Protein AF-A0A565AUR8-F1 (afdb_monomer_lite)

Structure (mmCIF, N/CA/C/O backbone):
data_AF-A0A565AUR8-F1
#
_entry.id   AF-A0A565AUR8-F1
#
loop_
_atom_site.group_PDB
_atom_site.id
_atom_site.type_symbol
_atom_site.label_atom_id
_atom_site.label_alt_id
_atom_site.label_comp_id
_atom_site.label_asym_id
_atom_site.label_entity_id
_atom_site.label_seq_id
_atom_site.pdbx_PDB_ins_code
_atom_site.Cartn_x
_atom_site.Cartn_y
_atom_site.Cartn_z
_atom_site.occupancy
_atom_site.B_iso_or_equiv
_atom_site.auth_seq_id
_atom_site.auth_comp_id
_atom_site.auth_asym_id
_atom_site.auth_atom_id
_atom_site.pdbx_PDB_model_num
ATOM 1 N N . MET A 1 1 ? 3.113 -18.321 -31.690 1.00 43.28 1 MET A N 1
ATOM 2 C CA . MET A 1 1 ? 2.521 -18.051 -30.361 1.00 43.28 1 MET A CA 1
ATOM 3 C C . MET A 1 1 ? 1.216 -17.298 -30.600 1.00 43.28 1 MET A C 1
ATOM 5 O O . MET A 1 1 ? 1.254 -16.310 -31.319 1.00 43.28 1 MET A O 1
ATOM 9 N N . LYS A 1 2 ? 0.060 -17.825 -30.177 1.00 39.00 2 LYS A N 1
ATOM 10 C CA . LYS A 1 2 ? -1.261 -17.246 -30.498 1.00 39.00 2 LYS A CA 1
ATOM 11 C C . LYS A 1 2 ? -1.669 -16.271 -29.391 1.00 39.00 2 LYS A C 1
ATOM 13 O O . LYS A 1 2 ? -1.752 -16.681 -28.240 1.00 39.00 2 LYS A O 1
ATOM 18 N N . SER A 1 3 ? -1.914 -15.012 -29.740 1.00 45.69 3 SER A N 1
ATOM 19 C CA . SER A 1 3 ? -2.572 -14.037 -28.870 1.00 45.69 3 SER A CA 1
ATOM 20 C C . SER A 1 3 ? -4.047 -14.411 -28.698 1.00 45.69 3 SER A C 1
ATOM 22 O O . SER A 1 3 ? -4.745 -14.735 -29.663 1.00 45.69 3 SER A O 1
ATOM 24 N N . LEU A 1 4 ? -4.504 -14.418 -27.447 1.00 49.81 4 LEU A N 1
ATOM 25 C CA . LEU A 1 4 ? -5.886 -14.694 -27.072 1.00 49.81 4 LEU A CA 1
ATOM 26 C C . LEU A 1 4 ? -6.751 -13.495 -27.495 1.00 49.81 4 LEU A C 1
ATOM 28 O O . LEU A 1 4 ? -6.462 -12.360 -27.123 1.00 49.81 4 LEU A O 1
ATOM 32 N N . LYS A 1 5 ? -7.790 -13.727 -28.305 1.00 55.66 5 LYS A N 1
ATOM 33 C CA . LYS A 1 5 ? -8.761 -12.686 -28.670 1.00 55.66 5 LYS A CA 1
ATOM 34 C C . LYS A 1 5 ? -9.738 -12.484 -27.518 1.00 55.66 5 LYS A C 1
ATOM 36 O O . LYS A 1 5 ? -10.492 -13.398 -27.196 1.00 55.66 5 LYS A O 1
ATOM 41 N N . LEU A 1 6 ? -9.781 -11.276 -26.974 1.00 54.75 6 LEU A N 1
ATOM 42 C CA . LEU A 1 6 ? -10.851 -10.842 -26.087 1.00 54.75 6 LEU A CA 1
ATOM 43 C C . LEU A 1 6 ? -11.904 -10.125 -26.937 1.00 54.75 6 LEU A C 1
ATOM 45 O O . LEU A 1 6 ? -11.769 -8.950 -27.267 1.00 54.75 6 LEU A O 1
ATOM 49 N N . ALA A 1 7 ? -12.924 -10.869 -27.366 1.00 55.09 7 ALA A N 1
ATOM 50 C CA . ALA A 1 7 ? -14.156 -10.295 -27.891 1.00 55.09 7 ALA A CA 1
ATOM 51 C C . ALA A 1 7 ? -15.194 -10.276 -26.763 1.00 55.09 7 ALA A C 1
ATOM 53 O O . ALA A 1 7 ? -15.474 -11.305 -26.147 1.00 55.09 7 ALA A O 1
ATOM 54 N N . LYS A 1 8 ? -15.709 -9.071 -26.497 1.00 61.03 8 LYS A N 1
ATOM 55 C CA . LYS A 1 8 ? -16.766 -8.740 -25.538 1.00 61.03 8 LYS A CA 1
ATOM 56 C C . LYS A 1 8 ? -17.970 -9.667 -25.689 1.00 61.03 8 LYS A C 1
ATOM 58 O O . LYS A 1 8 ? -18.677 -9.559 -26.685 1.00 61.03 8 LYS A O 1
ATOM 63 N N . ASN A 1 9 ? -18.27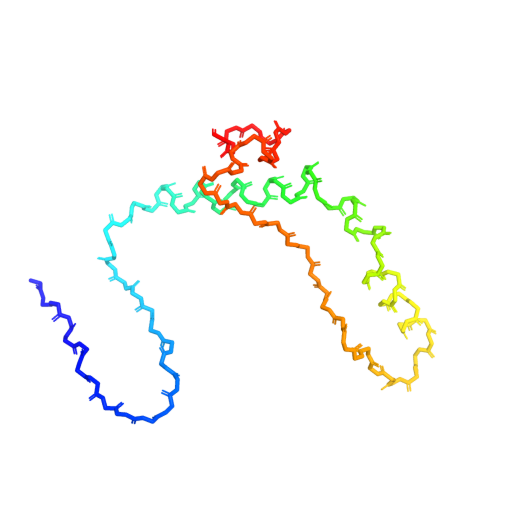0 -10.430 -24.645 1.00 52.78 9 ASN A N 1
ATOM 64 C CA . ASN A 1 9 ? -19.653 -10.769 -24.334 1.00 52.78 9 ASN A CA 1
ATOM 65 C C . ASN A 1 9 ? -20.017 -10.018 -23.056 1.00 52.78 9 ASN A C 1
ATOM 67 O O . ASN A 1 9 ? -19.271 -10.070 -22.077 1.00 52.78 9 ASN A O 1
ATOM 71 N N . GLY A 1 10 ? -21.077 -9.221 -23.176 1.00 64.31 10 GLY A N 1
ATOM 72 C CA . GLY A 1 10 ? -21.563 -8.284 -22.179 1.00 64.31 10 GLY A CA 1
ATOM 73 C C . GLY A 1 10 ? -22.010 -8.933 -20.878 1.00 64.31 10 GLY A C 1
ATOM 74 O O . GLY A 1 10 ? -22.195 -10.144 -20.788 1.00 64.31 10 GLY A O 1
ATOM 75 N N . ASP A 1 11 ? -22.196 -8.022 -19.932 1.00 59.22 11 ASP A N 1
ATOM 76 C CA . ASP A 1 11 ? -22.740 -8.161 -18.590 1.00 59.22 11 ASP A CA 1
ATOM 77 C C . ASP A 1 11 ? -21.829 -8.900 -17.599 1.00 59.22 11 ASP A C 1
ATOM 79 O O . ASP A 1 11 ? -21.456 -10.053 -17.778 1.00 59.22 11 ASP A O 1
ATOM 83 N N . PHE A 1 12 ? -21.482 -8.170 -16.534 1.00 51.38 12 PHE A N 1
ATOM 84 C CA . PHE A 1 12 ? -20.528 -8.455 -15.452 1.00 51.38 12 PHE A CA 1
ATOM 85 C C . PHE A 1 12 ? -19.075 -8.005 -15.711 1.00 51.38 12 PHE A C 1
ATOM 87 O O . PHE A 1 12 ? -18.368 -8.452 -16.612 1.00 51.38 12 PHE A O 1
ATOM 94 N N . TRP A 1 13 ? -18.661 -7.044 -14.882 1.00 58.47 13 TRP A N 1
ATOM 95 C CA . TRP A 1 13 ? -17.370 -6.361 -14.833 1.00 58.47 13 TRP A CA 1
ATOM 96 C C . TRP A 1 13 ? -16.188 -7.336 -14.922 1.00 58.47 13 TRP A C 1
ATOM 98 O O . TRP A 1 13 ? -16.019 -8.217 -14.081 1.00 58.47 13 TRP A O 1
ATOM 108 N N . ARG A 1 14 ? -15.375 -7.186 -15.969 1.00 63.38 14 ARG A N 1
ATOM 109 C CA . ARG A 1 14 ? -14.354 -8.158 -16.371 1.00 63.38 14 ARG A CA 1
ATOM 110 C C . ARG A 1 14 ? -12.985 -7.710 -15.869 1.00 63.38 14 ARG A C 1
ATOM 112 O O . ARG A 1 14 ? -12.330 -6.889 -16.503 1.00 63.38 14 ARG A O 1
ATOM 119 N N . LEU A 1 15 ? -12.563 -8.234 -14.722 1.00 70.06 15 LEU A N 1
ATOM 120 C CA . LEU A 1 15 ? -11.146 -8.233 -14.368 1.00 70.06 15 LEU A CA 1
ATOM 121 C C . LEU A 1 15 ? -10.448 -9.258 -15.262 1.00 70.06 15 LEU A C 1
ATOM 123 O O . LEU A 1 15 ? -10.826 -10.429 -15.279 1.00 70.06 15 LEU A O 1
ATOM 127 N N . GLU A 1 16 ? -9.444 -8.822 -16.013 1.00 73.94 16 GLU A N 1
ATOM 128 C CA . GLU A 1 16 ? -8.657 -9.699 -16.875 1.00 73.94 16 GLU A CA 1
ATOM 129 C C . GLU A 1 16 ? -7.184 -9.575 -16.519 1.00 73.94 16 GLU A C 1
ATOM 131 O O . GLU A 1 16 ? -6.599 -8.494 -16.575 1.00 73.94 16 GLU A O 1
ATOM 136 N N . SER A 1 17 ? -6.570 -10.697 -16.157 1.00 82.19 17 SER A N 1
ATOM 137 C CA . SER A 1 17 ? -5.126 -10.759 -15.966 1.00 82.19 17 SER A CA 1
ATOM 138 C C . SER A 1 17 ? -4.437 -10.900 -17.320 1.00 82.19 17 SER A C 1
ATOM 140 O O . SER A 1 17 ? -4.660 -11.872 -18.044 1.00 82.19 17 SER A O 1
ATOM 142 N N . LEU A 1 18 ? -3.568 -9.946 -17.652 1.00 87.62 18 LEU A N 1
ATOM 143 C CA . LEU A 1 18 ? -2.704 -10.042 -18.822 1.00 87.62 18 LEU A CA 1
ATOM 144 C C . LEU A 1 18 ? -1.428 -10.804 -18.455 1.00 87.62 18 LEU A C 1
ATOM 146 O O . LEU A 1 18 ? -0.679 -10.387 -17.577 1.00 87.62 18 LEU A O 1
ATOM 150 N N . VAL A 1 19 ? -1.159 -11.900 -19.159 1.00 88.38 19 VAL A N 1
ATOM 151 C CA . VAL A 1 19 ? 0.099 -12.658 -19.058 1.00 88.38 19 VAL A CA 1
ATOM 152 C C . VAL A 1 19 ? 0.922 -12.479 -20.330 1.00 88.38 19 VAL A C 1
ATOM 154 O O . VAL A 1 19 ? 0.374 -12.152 -21.382 1.00 88.38 19 VAL A O 1
ATOM 157 N N . ASN A 1 20 ? 2.238 -12.704 -20.251 1.00 91.88 20 ASN A N 1
ATOM 158 C CA . ASN A 1 20 ? 3.178 -12.434 -21.351 1.00 91.88 20 ASN A CA 1
ATOM 159 C C . ASN A 1 20 ? 3.083 -10.983 -21.865 1.00 91.88 20 ASN A C 1
ATOM 161 O O . ASN A 1 20 ? 3.199 -10.719 -23.058 1.00 91.88 20 ASN A O 1
ATOM 165 N N . HIS A 1 21 ? 2.878 -10.040 -20.943 1.00 93.94 21 HIS A N 1
ATOM 166 C CA . HIS A 1 21 ? 2.703 -8.607 -21.200 1.00 93.94 21 HIS A CA 1
ATOM 167 C C . HIS A 1 21 ? 3.965 -7.890 -21.722 1.00 93.94 21 HIS A C 1
ATOM 169 O O . HIS A 1 21 ? 3.918 -6.698 -22.002 1.00 93.94 21 HIS A O 1
ATOM 175 N N . GLY A 1 22 ? 5.113 -8.567 -21.815 1.00 95.62 22 GLY A N 1
ATOM 176 C CA . GLY A 1 22 ? 6.371 -7.997 -22.320 1.00 95.62 22 GLY A CA 1
ATOM 177 C C . GLY A 1 22 ? 7.169 -7.164 -21.308 1.00 95.62 22 GLY A C 1
ATOM 178 O O . GLY A 1 22 ? 8.358 -6.954 -21.516 1.00 95.62 22 GLY A O 1
ATOM 179 N N . ILE A 1 23 ? 6.565 -6.741 -20.191 1.00 96.25 23 ILE A N 1
ATOM 180 C CA . ILE A 1 23 ? 7.295 -6.143 -19.054 1.00 96.25 23 ILE A CA 1
ATOM 181 C C . ILE A 1 23 ? 8.283 -7.161 -18.458 1.00 96.25 23 ILE A C 1
ATOM 183 O O . ILE A 1 23 ? 7.896 -8.294 -18.162 1.00 96.25 23 ILE A O 1
ATOM 187 N N . SER A 1 24 ? 9.540 -6.745 -18.273 1.00 97.38 24 SER A N 1
ATOM 188 C CA . SER A 1 24 ? 10.590 -7.572 -17.663 1.00 97.38 24 SER A CA 1
ATOM 189 C C . SER A 1 24 ? 10.257 -7.933 -16.213 1.00 97.38 24 SER A C 1
ATOM 191 O O . SER A 1 24 ? 9.816 -7.075 -15.445 1.00 97.38 24 SER A O 1
ATOM 193 N N . LEU A 1 25 ? 10.534 -9.182 -15.825 1.00 96.44 25 LEU A N 1
ATOM 194 C CA . LEU A 1 25 ? 10.370 -9.651 -14.446 1.00 96.44 25 LEU A CA 1
ATOM 195 C C . LEU A 1 25 ? 11.248 -8.858 -13.470 1.00 96.44 25 LEU A C 1
ATOM 197 O O . LEU A 1 25 ? 10.764 -8.466 -12.415 1.00 96.44 25 LEU A O 1
ATOM 201 N N . ASP A 1 26 ? 12.473 -8.506 -13.870 1.00 97.19 26 ASP A N 1
ATOM 202 C CA . ASP A 1 26 ? 13.391 -7.723 -13.033 1.00 97.19 26 ASP A CA 1
ATOM 203 C C . ASP A 1 26 ? 12.814 -6.343 -12.676 1.00 97.19 26 ASP A C 1
ATOM 205 O O . ASP A 1 26 ? 13.025 -5.833 -11.575 1.00 97.19 26 ASP A O 1
ATOM 209 N N . ILE A 1 27 ? 12.059 -5.731 -13.599 1.00 96.62 27 ILE A N 1
ATOM 210 C CA . ILE A 1 27 ? 11.393 -4.444 -13.356 1.00 96.62 27 ILE A CA 1
ATOM 211 C C . ILE A 1 27 ? 10.239 -4.632 -12.372 1.00 96.62 27 ILE A C 1
ATOM 213 O O . ILE A 1 27 ? 10.101 -3.833 -11.449 1.00 96.62 27 ILE A O 1
ATOM 217 N N . LEU A 1 28 ? 9.432 -5.683 -12.537 1.00 96.44 28 LEU A N 1
ATOM 218 C CA . LEU A 1 28 ? 8.325 -5.980 -11.624 1.00 96.44 28 LEU A CA 1
ATOM 219 C C . LEU A 1 28 ? 8.826 -6.263 -10.202 1.00 96.44 28 LEU A C 1
ATOM 221 O O . LEU A 1 28 ? 8.281 -5.718 -9.242 1.00 96.44 28 LEU A O 1
ATOM 225 N N . ASP A 1 29 ? 9.898 -7.045 -10.068 1.00 97.75 29 ASP A N 1
ATOM 226 C CA . ASP A 1 29 ? 10.526 -7.337 -8.779 1.00 97.75 29 ASP A CA 1
ATOM 227 C C . ASP A 1 29 ? 11.128 -6.079 -8.146 1.00 97.75 29 ASP A C 1
ATOM 229 O O . ASP A 1 29 ? 10.964 -5.847 -6.944 1.00 97.75 29 ASP A O 1
ATOM 233 N N . LYS A 1 30 ? 11.766 -5.218 -8.952 1.00 96.44 30 LYS A N 1
ATOM 234 C CA . LYS A 1 30 ? 12.279 -3.926 -8.487 1.00 96.44 30 LYS A CA 1
ATOM 235 C C . LYS A 1 30 ? 11.153 -3.022 -7.985 1.00 96.44 30 LYS A C 1
ATOM 237 O O . LYS A 1 30 ? 11.286 -2.476 -6.894 1.00 96.44 30 LYS A O 1
ATOM 242 N N . VAL A 1 31 ? 10.054 -2.883 -8.731 1.00 94.69 31 VAL A N 1
ATOM 243 C CA . VAL A 1 31 ? 8.892 -2.075 -8.317 1.00 94.69 31 VAL A CA 1
ATOM 244 C C . VAL A 1 31 ? 8.307 -2.618 -7.018 1.00 94.69 31 VAL A C 1
ATOM 246 O O . VAL A 1 31 ? 8.155 -1.866 -6.062 1.00 94.69 31 VAL A O 1
ATOM 249 N N . LYS A 1 32 ? 8.075 -3.934 -6.928 1.00 96.19 32 LYS A N 1
ATOM 250 C CA . LYS A 1 32 ? 7.564 -4.577 -5.709 1.00 96.19 32 LYS A CA 1
ATOM 251 C C . LYS A 1 32 ? 8.448 -4.291 -4.495 1.00 96.19 32 LYS A C 1
ATOM 253 O O . LYS A 1 32 ? 7.935 -3.976 -3.422 1.00 96.19 32 LYS A O 1
ATOM 258 N N . LYS A 1 33 ? 9.770 -4.404 -4.658 1.00 96.69 33 LYS A N 1
ATOM 259 C CA . LYS A 1 33 ? 10.730 -4.127 -3.587 1.00 96.69 33 LYS A CA 1
ATOM 260 C C . LYS A 1 33 ? 10.710 -2.652 -3.184 1.00 96.69 33 LYS A C 1
ATOM 262 O O . LYS A 1 33 ? 10.577 -2.363 -2.002 1.00 96.69 33 LYS A O 1
ATOM 267 N N . LEU A 1 34 ? 10.795 -1.738 -4.149 1.00 94.88 34 LEU A N 1
ATOM 268 C CA . LEU A 1 34 ? 10.807 -0.298 -3.888 1.00 94.88 34 LEU A CA 1
ATOM 269 C C . LEU A 1 34 ? 9.520 0.186 -3.220 1.00 94.88 34 LEU A C 1
ATOM 271 O O . LEU A 1 34 ? 9.592 0.987 -2.297 1.00 94.88 34 LEU A O 1
ATOM 275 N N . SER A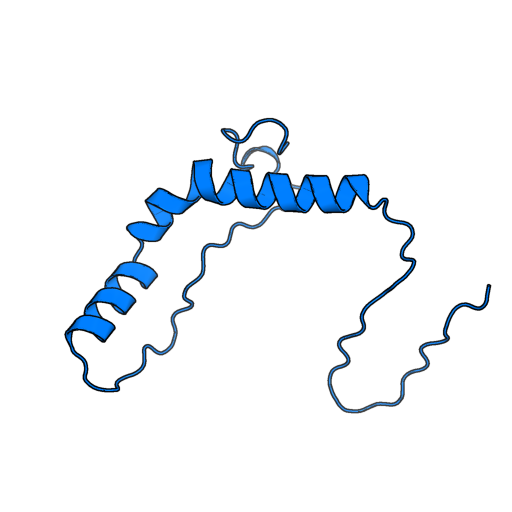 1 35 ? 8.355 -0.320 -3.630 1.00 93.62 35 SER A N 1
ATOM 276 C CA . SER A 1 35 ? 7.084 0.008 -2.978 1.00 93.62 35 SER A CA 1
ATOM 277 C C . SER A 1 35 ? 7.049 -0.465 -1.521 1.00 93.62 35 SER A C 1
ATOM 279 O O . SER A 1 35 ? 6.584 0.270 -0.652 1.00 93.62 35 SER A O 1
ATOM 281 N N . LEU A 1 36 ? 7.574 -1.662 -1.231 1.00 95.69 36 LEU A N 1
ATOM 282 C CA . LEU A 1 36 ? 7.661 -2.178 0.138 1.00 95.69 36 LEU A CA 1
ATOM 283 C C . LEU A 1 36 ? 8.640 -1.369 0.996 1.00 95.69 36 LEU A C 1
ATOM 285 O O . LEU A 1 36 ? 8.321 -1.035 2.136 1.00 95.69 36 LEU A O 1
ATOM 289 N N . ASP A 1 37 ? 9.820 -1.070 0.455 1.00 96.19 37 ASP A N 1
ATOM 290 C CA . ASP A 1 37 ? 10.840 -0.279 1.142 1.00 96.19 37 ASP A CA 1
ATOM 291 C C . ASP A 1 37 ? 10.315 1.144 1.402 1.00 96.19 37 ASP A C 1
ATOM 293 O O . ASP A 1 37 ? 10.431 1.642 2.518 1.00 96.19 37 ASP A O 1
ATOM 297 N N . CYS A 1 38 ? 9.613 1.743 0.433 1.00 94.88 38 CYS A N 1
ATOM 298 C CA . CYS A 1 38 ? 8.940 3.032 0.586 1.00 94.88 38 CYS A CA 1
ATOM 299 C C . CYS A 1 38 ? 7.918 3.035 1.714 1.00 94.88 38 CYS A C 1
ATOM 301 O O . CYS A 1 38 ? 7.918 3.951 2.537 1.00 94.88 38 CYS A O 1
ATOM 303 N N . TYR A 1 39 ? 7.056 2.019 1.781 1.00 95.12 39 TYR A N 1
ATOM 304 C CA . TYR A 1 39 ? 6.098 1.920 2.874 1.00 95.12 39 TYR A CA 1
ATOM 305 C C . TYR A 1 39 ? 6.819 1.866 4.227 1.00 95.12 39 TYR A C 1
ATOM 307 O O . TYR A 1 39 ? 6.552 2.690 5.098 1.00 95.12 39 TYR A O 1
ATOM 315 N N . LYS A 1 40 ? 7.792 0.962 4.382 1.00 96.12 40 LYS A N 1
ATOM 316 C CA . LYS A 1 40 ? 8.517 0.771 5.649 1.00 96.12 40 LYS A CA 1
ATOM 317 C C . LYS A 1 40 ? 9.307 2.001 6.087 1.00 96.12 40 LYS A C 1
ATOM 319 O O . LYS A 1 40 ? 9.341 2.322 7.270 1.00 96.12 40 LYS A O 1
ATOM 324 N N . THR A 1 41 ? 9.983 2.664 5.153 1.00 94.88 41 THR A N 1
ATOM 325 C CA . THR A 1 41 ? 10.883 3.780 5.462 1.00 94.88 41 THR A CA 1
ATOM 326 C C . THR A 1 41 ? 10.142 5.104 5.602 1.00 94.88 41 THR A C 1
ATOM 328 O O . THR A 1 41 ? 10.502 5.901 6.464 1.00 94.88 41 THR A O 1
ATOM 331 N N . GLU A 1 42 ? 9.126 5.360 4.776 1.00 92.94 42 GLU A N 1
ATOM 332 C CA . GLU A 1 42 ? 8.522 6.696 4.674 1.00 92.94 42 GLU A CA 1
ATOM 333 C C . GLU A 1 42 ? 7.106 6.787 5.235 1.00 92.94 42 GLU A C 1
ATOM 335 O O . GLU A 1 42 ? 6.661 7.885 5.567 1.00 92.94 42 GLU A O 1
ATOM 340 N N . ARG A 1 43 ? 6.381 5.666 5.330 1.00 93.94 43 ARG A N 1
ATOM 341 C CA . ARG A 1 43 ? 4.927 5.682 5.556 1.00 93.94 43 ARG A CA 1
ATOM 342 C C . ARG A 1 43 ? 4.497 4.995 6.842 1.00 93.94 43 ARG A C 1
ATOM 344 O O . ARG A 1 43 ? 3.610 5.492 7.530 1.00 93.94 43 ARG A O 1
ATOM 351 N N . GLU A 1 44 ? 5.131 3.879 7.186 1.00 96.00 44 GLU A N 1
ATOM 352 C CA . GLU A 1 44 ? 4.660 2.943 8.207 1.00 96.00 44 GLU A CA 1
ATOM 353 C C . GLU A 1 44 ? 4.451 3.611 9.576 1.00 96.00 44 GLU A C 1
ATOM 355 O O . GLU A 1 44 ? 3.403 3.436 10.195 1.00 96.00 44 GLU A O 1
ATOM 360 N N . GLU A 1 45 ? 5.396 4.432 10.036 1.00 96.25 45 GLU A N 1
ATOM 361 C CA . GLU A 1 45 ? 5.286 5.103 11.340 1.00 96.25 45 GLU A CA 1
ATOM 362 C C . GLU A 1 45 ? 4.166 6.157 11.376 1.00 96.25 45 GLU A C 1
ATOM 364 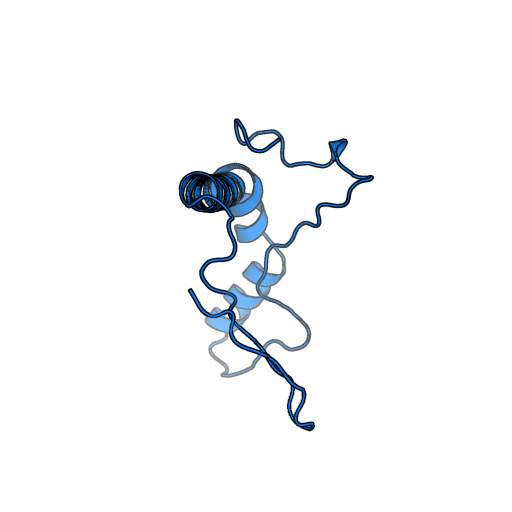O O . GLU A 1 45 ? 3.447 6.287 12.373 1.00 96.25 45 GLU A O 1
ATOM 369 N N . ALA A 1 46 ? 3.951 6.873 10.270 1.00 95.12 46 ALA A N 1
ATOM 370 C CA . ALA A 1 46 ? 2.835 7.808 10.153 1.00 95.12 46 ALA A CA 1
ATOM 371 C C . ALA A 1 46 ? 1.494 7.060 10.095 1.00 95.12 46 ALA A C 1
ATOM 373 O O . ALA A 1 46 ? 0.536 7.451 10.763 1.00 95.12 46 ALA A O 1
ATOM 374 N N . PHE A 1 47 ? 1.433 5.941 9.367 1.00 96.38 47 PHE A N 1
ATOM 375 C CA . PHE A 1 47 ? 0.229 5.120 9.275 1.00 96.38 47 PHE A CA 1
ATOM 376 C C . PHE A 1 47 ? -0.151 4.491 10.623 1.00 96.38 47 PHE 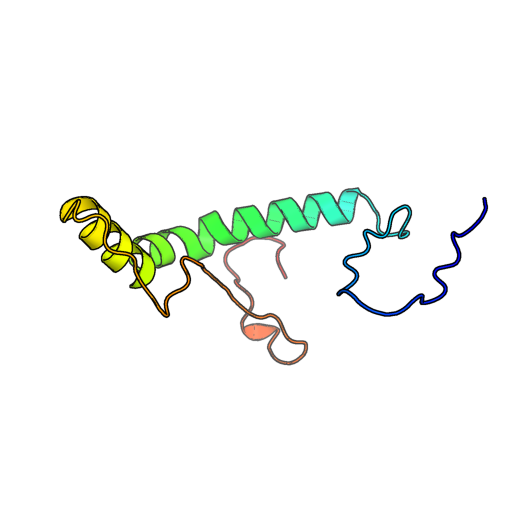A C 1
ATOM 378 O O . PHE A 1 47 ? -1.316 4.549 11.017 1.00 96.38 47 PHE A O 1
ATOM 385 N N . LYS A 1 48 ? 0.820 3.994 11.400 1.00 96.31 48 LYS A N 1
ATOM 386 C CA . LYS A 1 48 ? 0.597 3.459 12.760 1.00 96.31 48 LYS A CA 1
ATOM 387 C C . LYS A 1 48 ? -0.030 4.469 13.722 1.00 96.31 48 LYS A C 1
ATOM 389 O O . LYS A 1 48 ? -0.701 4.081 14.671 1.00 96.31 48 LYS A O 1
ATOM 394 N N . THR A 1 49 ? 0.183 5.764 13.493 1.00 96.38 49 THR A N 1
ATOM 395 C CA . THR A 1 49 ? -0.361 6.848 14.330 1.00 96.38 49 THR A CA 1
ATOM 396 C C . THR A 1 49 ? -1.553 7.571 13.690 1.00 96.38 49 THR A C 1
ATOM 398 O O . THR A 1 49 ? -2.069 8.550 14.249 1.00 96.38 49 THR A O 1
ATOM 401 N N . SER A 1 50 ? -2.020 7.074 12.541 1.00 96.00 50 SER A N 1
ATOM 402 C CA . SER A 1 50 ? -3.106 7.647 11.747 1.00 96.00 50 SER A CA 1
ATOM 403 C C . SER A 1 50 ? -4.484 7.481 12.396 1.00 96.00 50 SER A C 1
ATOM 405 O O . SER A 1 50 ? -4.679 6.717 13.344 1.00 96.00 50 SER A O 1
ATOM 407 N N . ASN A 1 51 ? -5.467 8.216 11.872 1.00 94.94 51 ASN A N 1
ATOM 408 C CA . ASN A 1 51 ? -6.850 8.130 12.333 1.00 94.94 51 ASN A CA 1
ATOM 409 C C . ASN A 1 51 ? -7.495 6.748 12.077 1.00 94.94 51 ASN A C 1
ATOM 411 O O . ASN A 1 51 ? -8.071 6.217 13.026 1.00 94.94 51 ASN A O 1
ATOM 415 N N . PRO A 1 52 ? -7.357 6.117 10.886 1.00 94.56 52 PRO A N 1
ATOM 416 C CA . PRO A 1 52 ? -7.839 4.749 10.677 1.00 94.56 52 PRO A CA 1
ATOM 417 C C . PRO A 1 52 ? -7.295 3.750 11.700 1.00 94.56 52 PRO A C 1
ATOM 419 O O . PRO A 1 52 ? -8.058 2.947 12.230 1.00 94.56 52 PRO A O 1
ATOM 422 N N . MET A 1 53 ? -6.003 3.836 12.042 1.00 95.50 53 MET A N 1
ATOM 423 C CA . MET A 1 53 ? -5.399 2.929 13.021 1.00 95.50 53 MET A CA 1
ATOM 424 C C . MET A 1 53 ? -5.946 3.155 14.439 1.00 95.50 53 MET A C 1
ATOM 426 O O . MET A 1 53 ? -6.285 2.197 15.129 1.00 95.50 53 MET A O 1
ATOM 430 N N . LYS A 1 54 ? -6.108 4.416 14.861 1.00 94.81 54 LYS A N 1
ATOM 431 C CA . LYS A 1 54 ? -6.690 4.754 16.173 1.00 94.81 54 LYS A CA 1
ATOM 432 C C . LYS A 1 54 ? -8.127 4.260 16.314 1.00 94.81 54 LYS A C 1
ATOM 434 O O . LYS A 1 54 ? -8.471 3.665 17.331 1.00 94.81 54 LYS A O 1
ATOM 439 N N . LEU A 1 55 ? -8.949 4.486 15.291 1.00 94.12 55 LEU A N 1
ATOM 440 C CA . LEU A 1 55 ? -10.342 4.044 15.289 1.00 94.12 55 LEU A CA 1
ATOM 441 C C . LEU A 1 55 ? -10.439 2.515 15.313 1.00 94.12 55 LEU A C 1
ATOM 443 O O . LEU A 1 55 ? -11.265 1.971 16.048 1.00 94.12 55 LEU A O 1
ATOM 447 N N . LEU A 1 56 ? -9.562 1.824 14.575 1.00 92.75 56 LEU A N 1
ATOM 448 C CA . LEU A 1 56 ? -9.462 0.367 14.616 1.00 92.75 56 LEU A CA 1
ATOM 449 C C . LEU A 1 56 ? -9.080 -0.132 16.019 1.00 92.75 56 LEU A C 1
ATOM 451 O O . LEU A 1 56 ? -9.739 -1.026 16.548 1.00 92.75 56 LEU A O 1
ATOM 455 N N . ASP A 1 57 ? -8.081 0.474 16.664 1.00 93.88 57 ASP A N 1
ATOM 456 C CA . ASP A 1 57 ? -7.678 0.122 18.032 1.00 93.88 57 ASP A CA 1
ATOM 457 C C . ASP A 1 57 ? -8.813 0.331 19.048 1.00 93.88 57 ASP A C 1
ATOM 459 O O . ASP A 1 57 ? -9.009 -0.479 19.958 1.00 93.88 57 ASP A O 1
ATOM 463 N N . GLU A 1 58 ? -9.574 1.419 18.922 1.00 94.12 58 GLU A N 1
ATOM 464 C CA . GLU A 1 58 ? -10.739 1.698 19.766 1.00 94.12 58 GLU A CA 1
ATOM 465 C C . GLU A 1 58 ? -11.876 0.698 19.542 1.00 94.12 58 GLU A C 1
ATOM 467 O O . GLU A 1 58 ? -12.536 0.294 20.502 1.00 94.12 58 GLU A O 1
ATOM 472 N N . LEU A 1 59 ? -12.108 0.280 18.295 1.00 93.31 59 LEU A N 1
ATOM 473 C CA . LEU A 1 59 ? -13.082 -0.757 17.961 1.00 93.31 59 LEU A CA 1
ATOM 474 C C . LEU A 1 59 ? -12.701 -2.098 18.604 1.00 93.31 59 LEU A C 1
ATOM 476 O O . LEU A 1 59 ? -13.521 -2.714 19.288 1.00 93.31 59 LEU A O 1
ATOM 480 N N . VAL A 1 60 ? -11.436 -2.508 18.460 1.00 92.25 60 VAL A N 1
ATOM 481 C CA . VAL A 1 60 ? -10.907 -3.745 19.058 1.00 92.25 60 VAL A CA 1
ATOM 482 C C . VAL A 1 60 ? -11.038 -3.718 20.583 1.00 92.25 60 VAL A C 1
ATOM 484 O O . VAL A 1 60 ? -11.449 -4.710 21.182 1.00 92.25 60 VAL A O 1
ATOM 487 N N . LYS A 1 61 ? -10.750 -2.578 21.228 1.00 95.00 61 LYS A N 1
ATOM 488 C CA . LYS A 1 61 ? -10.897 -2.417 22.687 1.00 95.00 61 LYS A CA 1
ATOM 489 C C . LYS A 1 61 ? -12.347 -2.489 23.158 1.00 95.00 61 LYS A C 1
ATOM 491 O O . LYS A 1 61 ? -12.597 -3.037 24.229 1.00 95.00 61 LYS A O 1
ATOM 496 N N . ARG A 1 62 ? -13.291 -1.924 22.396 1.00 92.25 62 ARG A N 1
ATOM 497 C CA . ARG A 1 62 ? -14.726 -1.982 22.719 1.00 92.25 62 ARG A CA 1
ATOM 498 C C . ARG A 1 62 ? -15.277 -3.402 22.635 1.00 92.25 62 ARG A C 1
ATOM 500 O O . ARG A 1 62 ? -16.169 -3.728 23.412 1.00 92.25 62 ARG A O 1
ATOM 507 N N . ASN A 1 63 ? -14.739 -4.231 21.733 1.00 86.19 63 ASN A N 1
ATOM 508 C CA . ASN A 1 63 ? -15.149 -5.625 21.533 1.00 86.19 63 ASN A CA 1
ATOM 509 C C . ASN A 1 63 ? -16.684 -5.781 21.418 1.00 86.19 63 ASN A C 1
ATOM 511 O O . ASN A 1 63 ? -17.281 -6.698 21.979 1.00 86.19 63 ASN A O 1
ATOM 515 N N . SER A 1 64 ? -17.328 -4.824 20.741 1.00 84.19 64 SER A N 1
ATOM 516 C CA . SER A 1 64 ? -18.786 -4.659 20.681 1.00 84.19 64 SER A CA 1
ATOM 517 C C . SER A 1 64 ? -19.434 -5.329 19.464 1.00 84.19 64 SER A C 1
ATOM 519 O O . SER A 1 64 ? -20.658 -5.369 19.380 1.00 84.19 64 SER A O 1
ATOM 521 N N . GLY A 1 65 ? -18.640 -5.852 18.521 1.00 85.81 65 GLY A N 1
ATOM 522 C CA . GLY A 1 65 ? -19.133 -6.364 17.234 1.00 85.81 65 GLY A CA 1
ATOM 523 C C . GLY A 1 65 ? -19.617 -5.270 16.273 1.00 85.81 65 GLY A C 1
ATOM 524 O O . GLY A 1 65 ? -20.188 -5.587 15.237 1.00 85.81 65 GLY A O 1
ATOM 525 N N . GLU A 1 66 ? -19.409 -3.998 16.622 1.00 89.12 66 GLU A N 1
ATOM 526 C CA . GLU A 1 66 ? -19.667 -2.851 15.752 1.00 89.12 66 GLU A CA 1
ATOM 527 C C . GLU A 1 66 ? -18.648 -2.806 14.603 1.00 89.12 66 GLU A C 1
ATOM 529 O O . GLU A 1 66 ? -17.508 -3.252 14.750 1.00 89.12 66 GLU A O 1
ATOM 534 N N . GLU A 1 67 ? -19.048 -2.224 13.475 1.00 89.69 67 GLU A N 1
ATOM 535 C CA . GLU A 1 67 ? -18.190 -1.993 12.311 1.00 89.69 67 GLU A CA 1
ATOM 536 C C . GLU A 1 67 ? -17.918 -0.491 12.146 1.00 89.69 67 GLU A C 1
ATOM 538 O O . GLU A 1 67 ? -18.710 0.355 12.569 1.00 89.69 67 GLU A O 1
ATOM 543 N N . LEU A 1 68 ? -16.775 -0.148 11.549 1.00 90.25 68 LEU A N 1
ATOM 544 C CA . LEU A 1 68 ? -16.474 1.228 11.162 1.00 90.25 68 LEU A CA 1
ATOM 545 C C . LEU A 1 68 ? -16.910 1.439 9.714 1.00 90.25 68 LEU A C 1
ATOM 547 O O . LEU A 1 68 ? -16.301 0.902 8.792 1.00 90.25 68 LEU A O 1
ATOM 551 N N . GLU A 1 69 ? -17.952 2.239 9.518 1.00 91.94 69 GLU A N 1
ATOM 552 C CA . GLU A 1 69 ? -18.401 2.646 8.189 1.00 91.94 69 GLU A CA 1
ATOM 553 C C . GLU A 1 69 ? -17.654 3.904 7.716 1.00 91.94 69 GLU A C 1
ATOM 555 O O . GLU A 1 69 ? -17.201 4.723 8.519 1.00 91.94 69 GLU A O 1
ATOM 560 N N . HIS A 1 70 ? -17.561 4.080 6.394 1.00 91.94 70 HIS A N 1
ATOM 561 C CA . HIS A 1 70 ? -16.985 5.267 5.743 1.00 91.94 70 HIS A CA 1
ATOM 562 C C . HIS A 1 70 ? -15.506 5.545 6.059 1.00 91.94 70 HIS A C 1
ATOM 564 O O . HIS A 1 70 ? -15.062 6.694 5.987 1.00 91.94 70 HIS A O 1
ATOM 570 N N . ILE A 1 71 ? -14.738 4.507 6.392 1.00 91.31 71 ILE A N 1
ATOM 571 C CA . ILE A 1 71 ? -13.294 4.607 6.573 1.00 91.31 71 ILE A CA 1
ATOM 572 C C . ILE A 1 71 ? -12.585 3.410 5.954 1.00 91.31 71 ILE A C 1
ATOM 574 O O . ILE A 1 71 ? -12.958 2.263 6.191 1.00 91.31 71 ILE A O 1
ATOM 578 N N . ASP A 1 72 ? -11.528 3.695 5.205 1.00 93.50 72 ASP A N 1
ATOM 579 C CA . ASP A 1 72 ? -10.654 2.678 4.643 1.00 93.50 72 ASP A CA 1
ATOM 580 C C . ASP A 1 72 ? -9.413 2.529 5.529 1.00 93.50 72 ASP A C 1
ATOM 582 O O . ASP A 1 72 ? -8.775 3.507 5.937 1.00 93.50 72 ASP A O 1
ATOM 586 N N . TRP A 1 73 ? -9.065 1.285 5.859 1.00 94.38 73 TRP A N 1
ATOM 587 C CA . TRP A 1 73 ? -7.820 0.972 6.557 1.00 94.38 73 TRP A CA 1
ATOM 588 C C . TRP A 1 73 ? -6.676 0.875 5.543 1.00 94.38 73 TRP A C 1
ATOM 590 O O . TRP A 1 73 ? -6.175 -0.206 5.237 1.00 94.38 73 TRP A O 1
ATOM 600 N N . GLU A 1 74 ? -6.300 2.024 4.985 1.00 94.50 74 GLU A N 1
ATOM 601 C CA . GLU A 1 74 ? -5.304 2.124 3.920 1.00 94.50 74 GLU A CA 1
ATOM 602 C C . GLU A 1 74 ? -4.366 3.326 4.088 1.00 94.50 74 GLU A C 1
ATOM 604 O O . GLU A 1 74 ? -4.717 4.350 4.674 1.00 94.50 74 GLU A O 1
ATOM 609 N N . ASP A 1 75 ? -3.158 3.192 3.538 1.00 94.00 75 ASP A N 1
ATOM 610 C CA . ASP A 1 75 ? -2.233 4.297 3.296 1.00 94.00 75 ASP A CA 1
ATOM 611 C C . ASP A 1 75 ? -2.010 4.413 1.788 1.00 94.00 75 ASP A C 1
ATOM 613 O O . ASP A 1 75 ? -1.481 3.496 1.157 1.00 94.00 75 ASP A O 1
ATOM 617 N N . VAL A 1 76 ? -2.431 5.537 1.207 1.00 92.19 76 VAL A N 1
ATOM 618 C CA . VAL A 1 76 ? -2.382 5.764 -0.240 1.00 92.19 76 VAL A CA 1
ATOM 619 C C . VAL A 1 76 ? -1.685 7.086 -0.533 1.00 92.19 76 VAL A C 1
ATOM 621 O O . VAL A 1 76 ? -1.933 8.112 0.101 1.00 92.19 76 VAL A O 1
ATOM 624 N N . PHE A 1 77 ? -0.817 7.069 -1.540 1.00 88.19 77 PHE A N 1
ATOM 625 C CA . PHE A 1 77 ? -0.311 8.268 -2.192 1.00 88.19 77 PHE A CA 1
ATOM 626 C C . PHE A 1 77 ? -0.438 8.106 -3.706 1.00 88.19 77 PHE A C 1
ATOM 628 O O . PHE A 1 77 ? -0.318 7.004 -4.242 1.00 88.19 77 PHE A O 1
ATOM 635 N N . LEU A 1 78 ? -0.716 9.211 -4.395 1.00 88.75 78 LEU A N 1
ATOM 636 C CA . LEU A 1 78 ? -0.940 9.221 -5.835 1.00 88.75 78 LEU A CA 1
ATOM 637 C C . LEU A 1 78 ? 0.249 9.856 -6.542 1.00 88.75 78 LEU A C 1
ATOM 639 O O . LEU A 1 78 ? 0.664 10.969 -6.216 1.00 88.75 78 LEU A O 1
ATOM 643 N N . LEU A 1 79 ? 0.766 9.140 -7.535 1.00 84.81 79 LEU A N 1
ATOM 644 C CA . LEU A 1 79 ? 1.809 9.624 -8.424 1.00 84.81 79 LEU A CA 1
ATOM 645 C C . LEU A 1 79 ? 1.174 9.980 -9.765 1.00 84.81 79 LEU A C 1
ATOM 647 O O . LEU A 1 79 ? 0.569 9.140 -10.429 1.00 84.81 79 LEU A O 1
ATOM 651 N N . LEU A 1 80 ? 1.307 11.243 -10.136 1.00 87.12 80 LEU A N 1
ATOM 652 C CA . LEU A 1 80 ? 0.809 11.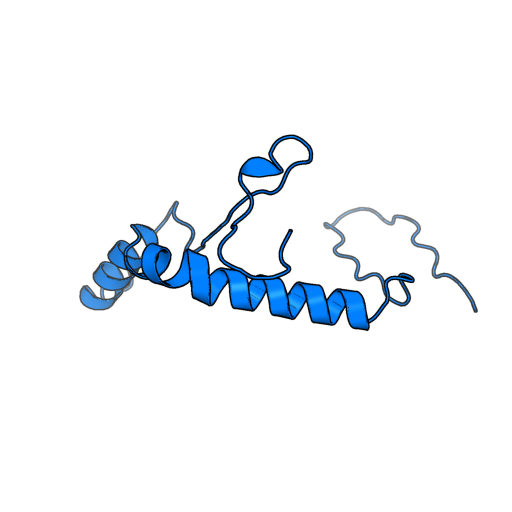845 -11.359 1.00 87.12 80 LEU A CA 1
ATOM 653 C C . LEU A 1 80 ? 1.988 12.491 -12.092 1.00 87.12 80 LEU A C 1
ATOM 655 O O . LEU A 1 80 ? 2.946 12.9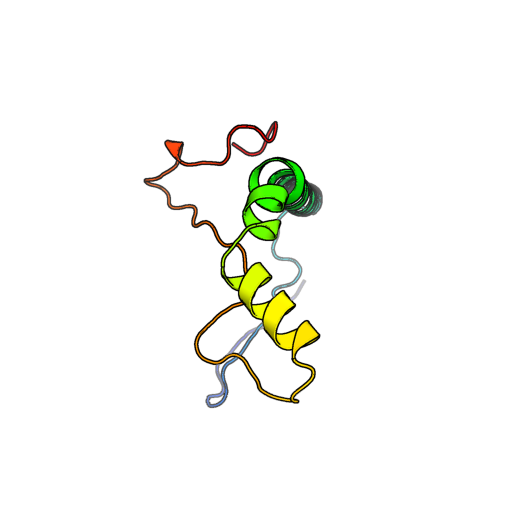63 -11.481 1.00 87.12 80 LEU A O 1
ATOM 659 N N . ASP A 1 81 ? 1.906 12.589 -13.416 1.00 84.50 81 ASP A N 1
ATOM 660 C CA . ASP A 1 81 ? 3.011 13.127 -14.224 1.00 84.50 81 ASP A CA 1
ATOM 661 C C . ASP A 1 81 ? 3.443 14.545 -13.806 1.00 84.50 81 ASP A C 1
ATOM 663 O O . ASP A 1 81 ? 4.604 14.920 -13.979 1.00 84.50 81 ASP A O 1
ATOM 667 N N . HIS A 1 82 ? 2.528 15.331 -13.231 1.00 86.44 82 HIS A N 1
ATOM 668 C CA . HIS A 1 82 ? 2.772 16.705 -12.795 1.00 86.44 82 HIS A CA 1
ATOM 669 C C . HIS A 1 82 ? 3.253 16.837 -11.341 1.00 86.44 82 HIS A C 1
ATOM 671 O O . HIS A 1 82 ? 3.631 17.939 -10.948 1.00 86.44 82 HIS A O 1
ATOM 677 N N . ASN A 1 83 ? 3.278 15.758 -10.547 1.00 83.75 83 ASN A N 1
ATOM 678 C CA . ASN A 1 83 ? 3.664 15.803 -9.131 1.00 83.75 83 ASN A CA 1
ATOM 679 C C . ASN A 1 83 ? 4.974 15.049 -8.826 1.00 83.75 83 ASN A C 1
ATOM 681 O O . ASN A 1 83 ? 5.219 14.596 -7.712 1.00 83.75 83 ASN A O 1
ATOM 685 N N . GLN A 1 84 ? 5.887 14.986 -9.800 1.00 78.12 84 GLN A N 1
ATOM 686 C CA . GLN A 1 84 ? 7.187 14.298 -9.682 1.00 78.12 84 GLN A CA 1
ATOM 687 C C . GLN A 1 84 ? 8.085 14.778 -8.525 1.00 78.12 84 GLN A C 1
ATOM 689 O O . GLN A 1 84 ? 9.044 14.101 -8.145 1.00 78.12 84 GLN A O 1
ATOM 694 N N . ASN A 1 85 ? 7.825 15.966 -7.983 1.00 80.44 85 ASN A N 1
ATOM 695 C CA . ASN A 1 85 ? 8.562 16.517 -6.844 1.00 80.44 85 ASN A CA 1
ATOM 696 C C . ASN A 1 85 ? 7.949 16.138 -5.489 1.00 80.44 85 ASN A C 1
ATOM 698 O O . ASN A 1 85 ? 8.579 16.374 -4.467 1.00 80.44 85 ASN A O 1
ATOM 702 N N . GLU A 1 86 ? 6.761 15.535 -5.487 1.00 82.38 86 GLU A N 1
ATOM 703 C CA . GLU A 1 86 ? 6.060 15.042 -4.294 1.00 82.38 86 GLU A CA 1
ATOM 704 C C . GLU A 1 86 ? 6.349 13.559 -4.027 1.00 82.38 86 GLU A C 1
ATOM 706 O O . GLU A 1 86 ? 5.773 12.959 -3.121 1.00 82.38 86 GLU A O 1
ATOM 711 N N . TRP A 1 87 ? 7.239 12.954 -4.821 1.00 83.81 87 TRP A N 1
ATOM 712 C CA . TRP A 1 87 ? 7.657 11.575 -4.617 1.00 83.81 87 TRP A CA 1
ATOM 713 C C . TRP A 1 87 ? 8.284 11.411 -3.229 1.00 83.81 87 TRP A C 1
ATOM 715 O O . TRP A 1 87 ? 9.097 12.255 -2.835 1.00 83.81 87 TRP A O 1
ATOM 725 N N . PRO A 1 88 ? 7.979 10.306 -2.527 1.00 83.69 88 PRO A N 1
ATOM 726 C CA . PRO A 1 88 ? 8.748 9.902 -1.361 1.00 83.69 88 PRO A CA 1
ATOM 727 C C . PRO A 1 88 ? 10.238 9.860 -1.739 1.00 83.69 88 PRO A C 1
ATOM 729 O O . PRO A 1 88 ? 10.621 9.305 -2.773 1.00 83.69 88 PRO A O 1
ATOM 732 N N . SER A 1 89 ? 11.068 10.567 -0.976 1.00 84.50 89 SER A N 1
ATOM 733 C CA . SER A 1 89 ? 12.455 10.864 -1.358 1.00 84.50 89 SER A CA 1
ATOM 734 C C . SER A 1 89 ? 13.484 10.161 -0.485 1.00 84.50 89 SER A C 1
ATOM 736 O O . SER A 1 89 ? 14.667 10.153 -0.823 1.00 84.50 89 SER A O 1
ATOM 738 N N . ASN A 1 90 ? 13.062 9.599 0.648 1.00 86.44 90 ASN A N 1
ATOM 739 C CA . ASN A 1 90 ? 13.974 8.927 1.573 1.00 86.44 90 ASN A CA 1
ATOM 740 C C . ASN A 1 90 ? 14.279 7.488 1.129 1.00 86.44 90 ASN A C 1
ATOM 742 O O . ASN A 1 90 ? 15.281 6.907 1.548 1.00 86.44 90 ASN A O 1
ATOM 746 N N . THR A 1 91 ? 13.454 6.921 0.251 1.00 88.31 91 THR A N 1
ATOM 747 C CA . THR A 1 91 ? 13.648 5.590 -0.324 1.00 88.31 91 THR A CA 1
ATOM 748 C C . THR A 1 91 ? 14.573 5.663 -1.527 1.00 88.31 91 THR A C 1
ATOM 750 O O . THR A 1 91 ? 14.222 6.162 -2.599 1.00 88.31 91 THR A O 1
ATOM 753 N N . TYR A 1 92 ? 15.782 5.132 -1.362 1.00 86.12 92 TYR A N 1
ATOM 754 C CA . TYR A 1 92 ? 16.786 5.148 -2.417 1.00 86.12 92 TYR A CA 1
ATOM 755 C C . TYR A 1 92 ? 16.325 4.391 -3.672 1.00 86.12 92 TYR A C 1
ATOM 757 O O . TYR A 1 92 ? 15.943 3.223 -3.609 1.00 86.12 92 TYR A O 1
ATOM 765 N N . GLY A 1 93 ? 16.430 5.049 -4.829 1.00 82.31 93 GLY A N 1
ATOM 766 C CA . GLY A 1 93 ? 16.111 4.464 -6.132 1.00 82.31 93 GLY A CA 1
ATOM 767 C C . GLY A 1 93 ? 14.618 4.348 -6.441 1.00 82.31 93 GLY A C 1
ATOM 768 O O . GLY A 1 93 ? 14.280 3.654 -7.401 1.00 82.31 93 GLY A O 1
ATOM 769 N N . LEU A 1 94 ? 13.754 4.987 -5.637 1.00 83.12 94 LEU A N 1
ATOM 770 C CA . LEU A 1 94 ? 12.325 5.094 -5.920 1.00 83.12 94 LEU A CA 1
ATOM 771 C C . LEU A 1 94 ? 12.059 6.043 -7.099 1.00 83.12 94 LEU A C 1
ATOM 773 O O . LEU A 1 94 ? 11.312 5.667 -7.996 1.00 83.12 94 LEU A O 1
ATOM 777 N N . LYS A 1 95 ? 12.696 7.221 -7.109 1.00 77.00 95 LYS A N 1
ATOM 778 C CA . LYS A 1 95 ? 12.651 8.198 -8.211 1.00 77.00 95 LYS A CA 1
ATOM 779 C C . LYS A 1 95 ? 13.622 7.852 -9.342 1.00 77.00 95 LYS A C 1
ATOM 781 O O . LYS A 1 95 ? 14.716 7.316 -9.041 1.00 77.00 95 LYS A O 1
#

Sequence (95 aa):
MKSLKLAKNGDFWRLESLVNHGISLDILDKVKKLSLDCYKTEREEAFKTSNPMKLLDELVKRNSGEELEHIDWEDVFLLLDHNQNEWPSNTYGLK

Foldseek 3Di:
DDDDDDDDDDDDDDDDDDDPPVDDPVVVVVLVVLVVLCCVPPNVVVLCVDPLNVVVVVCVVVVPPDDDPPDDSDDDDDDDPVPPVVPRDVRPPPD

pLDDT: mean 85.44, std 14.5, range [39.0, 97.75]

Radius of gyration: 19.73 Å; chains: 1; bounding box: 40×35×53 Å

Secondary structure (DSSP, 8-state):
-PPPP-----SS-------S-S--HHHHHHHHHHHHHHIIIIIHHHHHTSHHHHHHHHHHHHTS-----S----------TT-TTSS--SSTT--

Organism: NCBI:txid586526